Protein AF-A0A7S1IKB1-F1 (afdb_monomer_lite)

pLDDT: mean 80.04, std 14.37, range [36.41, 96.0]

Sequence (114 aa):
SIRGRDLEREDACLSSRMVEPGNVWRSVWDGAQAVAAADQPKVFDAIREANLVLHHLEQLKTGEVLQFMTDHLVVMAFTILAETVAAQHVPYVQSQVQILGKFMNKALLATEEP

Organism: NCBI:txid73025

Secondary structure (DSSP, 8-state):
---------------TTTTSTT-HHHHHHHH-----TTTSPPSS-HHHHHHHHHHHHHH--HHHHHHHHHHHHHHHHHHHHHHHHHHHHHHHHHHHHHHHHHHHHHHHHHTS--

Radius of gyration: 33.59 Å; chains: 1; bounding box: 69×42×85 Å

InterPro domains:
  IPR026147 Rab3GAP catalytic subunit, conserved domain [PF13890] (8-58)
  IPR045700 Rab3GAP catalytic subunit [PTHR21422] (9-88)

Foldseek 3Di:
DDDDDPPPDPPDDDDPVCPDPPRPSVVCVVPDDPDDPVPDDPPDDPVVVVVVVVVVVVPDDPVRVCVVCVVVVVVVVVVVVVVVVVVVPPPVVVVVVVVVVVVVVVVVVVVPDD

Structure (mmCIF, N/CA/C/O backbone):
data_AF-A0A7S1IKB1-F1
#
_entry.id   AF-A0A7S1IKB1-F1
#
loop_
_atom_site.group_PDB
_atom_site.id
_atom_site.type_symbol
_atom_site.label_atom_id
_atom_site.label_alt_id
_atom_site.label_comp_id
_atom_site.label_asym_id
_atom_site.label_entity_id
_atom_site.label_seq_id
_atom_site.pdbx_PDB_ins_code
_atom_site.Cartn_x
_atom_site.Cartn_y
_atom_site.Cartn_z
_atom_site.occupancy
_atom_site.B_iso_or_equiv
_atom_site.auth_seq_id
_atom_site.auth_comp_id
_atom_site.auth_asym_id
_atom_site.auth_atom_id
_atom_site.pdbx_PDB_model_num
ATOM 1 N N . SER A 1 1 ? -28.618 24.837 -5.464 1.00 49.62 1 SER A N 1
ATOM 2 C CA . SER A 1 1 ? -29.358 24.448 -4.248 1.00 49.62 1 SER A CA 1
ATOM 3 C C . SER A 1 1 ? -30.230 23.257 -4.604 1.00 49.62 1 SER A C 1
ATOM 5 O O . SER A 1 1 ? -31.354 23.432 -5.061 1.00 49.62 1 SER A O 1
ATOM 7 N N . ILE A 1 2 ? -29.643 22.059 -4.561 1.00 36.41 2 ILE A N 1
ATOM 8 C CA . ILE A 1 2 ? -30.305 20.809 -4.951 1.00 36.41 2 ILE A CA 1
ATOM 9 C C . ILE A 1 2 ? -30.877 20.223 -3.665 1.00 36.41 2 ILE A C 1
ATOM 11 O O . ILE A 1 2 ? -30.143 19.858 -2.751 1.00 36.41 2 ILE A O 1
ATOM 15 N N . ARG A 1 3 ? -32.205 20.296 -3.567 1.00 39.22 3 ARG A N 1
ATOM 16 C CA . ARG A 1 3 ? -33.003 19.809 -2.446 1.00 39.22 3 ARG A CA 1
ATOM 17 C C . ARG A 1 3 ? -33.020 18.290 -2.455 1.00 39.22 3 ARG A C 1
ATOM 19 O O . ARG A 1 3 ? -33.181 17.691 -3.511 1.00 39.22 3 ARG A O 1
ATOM 26 N N . GLY A 1 4 ? -32.952 17.727 -1.253 1.00 46.34 4 GLY A N 1
ATOM 27 C CA . GLY A 1 4 ? -33.234 16.329 -0.991 1.00 46.34 4 GLY A CA 1
ATOM 28 C C . GLY A 1 4 ? -34.614 15.904 -1.492 1.00 46.34 4 GLY A C 1
ATOM 29 O O . GLY A 1 4 ? -35.625 16.576 -1.269 1.00 46.34 4 GLY A O 1
ATOM 30 N N . ARG A 1 5 ? -34.590 14.793 -2.207 1.00 43.25 5 ARG A N 1
ATOM 31 C CA . ARG A 1 5 ? -35.596 13.762 -2.473 1.00 43.25 5 ARG A CA 1
ATOM 32 C C . ARG A 1 5 ? -34.857 12.791 -3.409 1.00 43.25 5 ARG A C 1
ATOM 34 O O . ARG A 1 5 ? -33.959 13.242 -4.106 1.00 43.25 5 ARG A O 1
ATOM 41 N N . ASP A 1 6 ? -35.160 11.499 -3.353 1.00 39.22 6 ASP A N 1
ATOM 42 C CA . ASP A 1 6 ? -34.578 10.439 -4.208 1.00 39.22 6 ASP A CA 1
ATOM 43 C C . ASP A 1 6 ? -33.446 9.592 -3.582 1.00 39.22 6 ASP A C 1
ATOM 45 O O . ASP A 1 6 ? -32.572 9.089 -4.279 1.00 39.22 6 ASP A O 1
ATOM 49 N N . LEU A 1 7 ? -33.495 9.345 -2.269 1.00 50.84 7 LEU A N 1
ATOM 50 C CA . LEU A 1 7 ? -33.048 8.047 -1.744 1.00 50.84 7 LEU A CA 1
ATOM 51 C C . LEU A 1 7 ? -34.300 7.296 -1.301 1.00 50.84 7 LEU A C 1
ATOM 53 O O . LEU A 1 7 ? -34.704 7.349 -0.138 1.00 50.84 7 LEU A O 1
ATOM 57 N N . GLU A 1 8 ? -34.970 6.672 -2.269 1.00 45.50 8 GLU A N 1
ATOM 58 C CA . GLU A 1 8 ? -35.869 5.572 -1.949 1.00 45.50 8 GLU A CA 1
ATOM 59 C C . GLU A 1 8 ? -35.065 4.538 -1.160 1.00 45.50 8 GLU A C 1
ATOM 61 O O . GLU A 1 8 ? -33.905 4.254 -1.456 1.00 45.50 8 GLU A O 1
ATOM 66 N N . ARG A 1 9 ? -35.662 4.097 -0.061 1.00 47.84 9 ARG A N 1
ATOM 67 C CA . ARG A 1 9 ? -35.051 3.321 1.008 1.00 47.84 9 ARG A CA 1
ATOM 68 C C . ARG A 1 9 ? -34.613 1.958 0.455 1.00 47.84 9 ARG A C 1
ATOM 70 O O . ARG A 1 9 ? -35.381 1.007 0.497 1.00 47.84 9 ARG A O 1
ATOM 77 N N . GLU A 1 10 ? -33.395 1.853 -0.069 1.00 54.41 10 GLU A N 1
ATOM 78 C CA . GLU A 1 10 ? -32.702 0.568 -0.045 1.00 54.41 10 GLU A CA 1
ATOM 79 C C . GLU A 1 10 ? -32.559 0.222 1.435 1.00 54.41 10 GLU A C 1
ATOM 81 O O . GLU A 1 10 ? -31.887 0.930 2.192 1.00 54.41 10 GLU A O 1
ATOM 86 N N . ASP A 1 11 ? -33.303 -0.790 1.879 1.00 60.66 11 ASP A N 1
ATOM 87 C CA . ASP A 1 11 ? -33.202 -1.287 3.241 1.00 60.66 11 ASP A CA 1
ATOM 88 C C . ASP A 1 11 ? -31.735 -1.628 3.488 1.00 60.66 11 ASP A C 1
ATOM 90 O O . ASP A 1 11 ? -31.173 -2.513 2.843 1.00 60.66 11 ASP A O 1
ATOM 94 N N . ALA A 1 12 ? -31.091 -0.876 4.380 1.00 66.75 12 ALA A N 1
ATOM 95 C CA . ALA A 1 12 ? -29.699 -1.105 4.708 1.00 66.75 12 ALA A CA 1
ATOM 96 C C . ALA A 1 12 ? -29.570 -2.558 5.192 1.00 66.75 12 ALA A C 1
ATOM 98 O O . ALA A 1 12 ? -30.167 -2.945 6.196 1.00 66.75 12 ALA A O 1
ATOM 99 N N . CYS A 1 13 ? -28.863 -3.389 4.431 1.00 76.00 13 CYS A N 1
ATOM 100 C CA . CYS A 1 13 ? -28.757 -4.816 4.690 1.00 76.00 13 CYS A CA 1
ATOM 101 C C . CYS A 1 13 ? -27.296 -5.213 4.884 1.00 76.00 13 CYS A C 1
ATOM 103 O O . CYS A 1 13 ? -26.399 -4.756 4.173 1.00 76.00 13 CYS A O 1
ATOM 105 N N . LEU A 1 14 ? -27.056 -6.097 5.852 1.00 82.56 14 LEU A N 1
ATOM 106 C CA . LEU A 1 14 ? -25.748 -6.708 6.049 1.00 82.56 14 LEU A CA 1
ATOM 107 C C . LEU A 1 14 ? -25.328 -7.505 4.809 1.00 82.56 14 LEU A C 1
ATOM 109 O O . LEU A 1 14 ? -26.144 -8.178 4.180 1.00 82.56 14 LEU A O 1
ATOM 113 N N . SER A 1 15 ? -24.030 -7.485 4.500 1.00 87.44 15 SER A N 1
ATOM 114 C CA . SER A 1 15 ? -23.473 -8.351 3.455 1.00 87.44 15 SER A CA 1
ATOM 115 C C . SER A 1 15 ? -23.655 -9.836 3.801 1.00 87.44 15 SER A C 1
ATOM 117 O O . SER A 1 15 ? -23.731 -10.204 4.975 1.00 87.44 15 SER A O 1
ATOM 119 N N . SER A 1 16 ? -23.640 -10.719 2.798 1.00 85.62 16 SER A N 1
ATOM 120 C CA . SER A 1 16 ? -23.828 -12.166 2.996 1.00 85.62 16 SER A CA 1
ATOM 121 C C . SER A 1 16 ? -22.875 -12.766 4.036 1.00 85.62 16 SER A C 1
ATOM 123 O O . SER A 1 16 ? -23.294 -13.577 4.855 1.00 85.62 16 SER A O 1
ATOM 125 N N . ARG A 1 17 ? -21.614 -12.309 4.065 1.00 89.06 17 ARG A N 1
ATOM 126 C CA . ARG A 1 17 ? -20.615 -12.743 5.055 1.00 89.06 17 ARG A CA 1
ATOM 127 C C . ARG A 1 17 ? -20.944 -12.256 6.467 1.00 89.06 17 ARG A C 1
ATOM 129 O O . ARG A 1 17 ? -20.713 -12.965 7.439 1.00 89.06 17 ARG A O 1
ATOM 136 N N . MET A 1 18 ? -21.488 -11.048 6.597 1.00 87.62 18 MET A N 1
ATOM 137 C CA . MET A 1 18 ? -21.886 -10.457 7.883 1.00 87.62 18 MET A CA 1
ATOM 138 C C . MET A 1 18 ? -23.128 -11.123 8.493 1.00 87.62 18 MET A C 1
ATOM 140 O O . MET A 1 18 ? -23.369 -10.988 9.689 1.00 87.62 18 MET A O 1
ATOM 144 N N . VAL A 1 19 ? -23.895 -11.852 7.680 1.00 88.31 19 VAL A N 1
ATOM 145 C CA . VAL A 1 19 ? -25.094 -12.604 8.077 1.00 88.31 19 VAL A CA 1
ATOM 146 C C . VAL A 1 19 ? -24.773 -14.036 8.533 1.00 88.31 19 VAL A C 1
ATOM 148 O O . VAL A 1 19 ? -25.649 -14.705 9.081 1.00 88.31 19 VAL A O 1
ATOM 151 N N . GLU A 1 20 ? -23.540 -14.514 8.342 1.00 90.62 20 GLU A N 1
ATOM 152 C CA . GLU A 1 20 ? -23.153 -15.882 8.701 1.00 90.62 20 GLU A CA 1
ATOM 153 C C . GLU A 1 20 ? -23.453 -16.217 10.180 1.00 90.62 20 GLU A C 1
ATOM 155 O O . GLU A 1 20 ? -23.293 -15.363 11.061 1.00 90.62 20 GLU A O 1
ATOM 160 N N . PRO A 1 21 ? -23.879 -17.458 10.489 1.00 87.88 21 PRO A N 1
ATOM 161 C CA . PRO A 1 21 ? -24.142 -17.876 11.863 1.00 87.88 21 PRO A CA 1
ATOM 162 C C . PRO A 1 21 ? -22.919 -17.673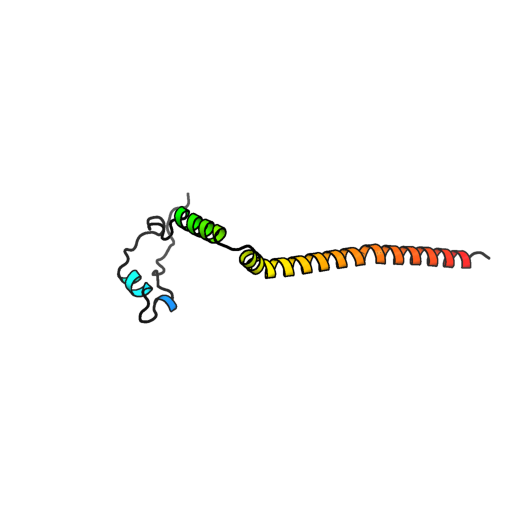 12.765 1.00 87.88 21 PRO A C 1
ATOM 164 O O . PRO A 1 21 ? -21.816 -18.103 12.437 1.00 87.88 21 PRO A O 1
ATOM 167 N N . GLY A 1 22 ? -23.116 -17.027 13.916 1.00 85.88 22 GLY A N 1
ATOM 168 C CA . GLY A 1 22 ? -22.034 -16.704 14.854 1.00 85.88 22 GLY A CA 1
ATOM 169 C C . GLY A 1 22 ? -21.253 -15.429 14.517 1.00 85.88 22 GLY A C 1
ATOM 170 O O . GLY A 1 22 ? -20.334 -15.075 15.254 1.00 85.88 22 GLY A O 1
ATOM 171 N N . ASN A 1 23 ? -21.615 -14.712 13.448 1.00 89.81 23 ASN A N 1
ATOM 172 C CA . ASN A 1 23 ? -20.980 -13.449 13.110 1.00 89.81 23 ASN A CA 1
ATOM 173 C C . ASN A 1 23 ? -21.450 -12.310 14.035 1.00 89.81 23 ASN A C 1
ATOM 175 O O . ASN A 1 23 ? -22.642 -12.017 14.145 1.00 89.81 23 ASN A O 1
ATOM 179 N N . VAL A 1 24 ? -20.487 -11.630 14.661 1.00 90.62 24 VAL A N 1
ATOM 180 C CA . VAL A 1 24 ? -20.702 -10.484 15.561 1.00 90.62 24 VAL A CA 1
ATOM 181 C C . VAL A 1 24 ? -21.384 -9.313 14.846 1.00 90.62 24 VAL A C 1
ATOM 183 O O . VAL A 1 24 ? -22.111 -8.543 15.464 1.00 90.62 24 VAL A O 1
ATOM 186 N N . TRP A 1 25 ? -21.214 -9.192 13.529 1.00 86.81 25 TRP A N 1
ATOM 187 C CA . TRP A 1 25 ? -21.868 -8.140 12.754 1.00 86.81 25 TRP A CA 1
ATOM 188 C C . TRP A 1 25 ? -23.393 -8.230 12.806 1.00 86.81 25 TRP A C 1
ATOM 190 O O . TRP A 1 25 ? -24.046 -7.190 12.833 1.00 86.81 25 TRP A O 1
ATOM 200 N N . ARG A 1 26 ? -23.964 -9.438 12.893 1.00 87.06 26 ARG A N 1
ATOM 201 C CA . ARG A 1 26 ? -25.415 -9.615 13.003 1.00 87.06 26 ARG A CA 1
ATOM 202 C C . ARG A 1 26 ? -25.959 -9.127 14.342 1.00 87.06 26 ARG A C 1
ATOM 204 O O . ARG A 1 26 ? -26.912 -8.359 14.359 1.00 87.06 26 ARG A O 1
ATOM 211 N N . SER A 1 27 ? -25.318 -9.501 15.448 1.00 87.31 27 SER A N 1
ATOM 212 C CA . SER A 1 27 ? -25.743 -9.048 16.777 1.00 87.31 27 SER A CA 1
ATOM 213 C C . SER A 1 27 ? -25.563 -7.541 16.969 1.00 87.31 27 SER A C 1
ATOM 215 O O . SER A 1 27 ? -26.402 -6.901 17.598 1.00 87.31 27 SER A O 1
ATOM 217 N N . VAL A 1 28 ? -24.501 -6.962 16.400 1.00 87.19 28 VAL A N 1
ATOM 218 C CA . VAL A 1 28 ? -24.278 -5.510 16.409 1.00 87.19 28 VAL A CA 1
ATOM 219 C C . VAL A 1 28 ? -25.338 -4.790 15.582 1.00 87.19 28 VAL A C 1
ATOM 221 O O . VAL A 1 28 ? -25.865 -3.781 16.036 1.00 87.19 28 VAL A O 1
ATOM 224 N N . TRP A 1 29 ? -25.675 -5.309 14.401 1.00 85.00 29 TRP A N 1
ATOM 225 C CA . TRP A 1 29 ? -26.688 -4.724 13.524 1.00 85.00 29 TRP A CA 1
ATOM 226 C C . TRP A 1 29 ? -28.079 -4.719 14.154 1.00 85.00 29 TRP A C 1
ATOM 228 O O . TRP A 1 29 ? -28.736 -3.682 14.172 1.00 85.00 29 TRP A O 1
ATOM 238 N N . ASP A 1 30 ? -28.500 -5.851 14.723 1.00 85.19 30 ASP A N 1
ATOM 239 C CA . ASP A 1 30 ? -29.823 -6.001 15.336 1.00 85.19 30 ASP A CA 1
ATOM 240 C C . ASP A 1 30 ? -30.008 -5.075 16.559 1.00 85.19 30 ASP A C 1
ATOM 242 O O . ASP A 1 30 ? -31.129 -4.680 16.879 1.00 85.19 30 ASP A O 1
ATOM 246 N N . GLY A 1 31 ? -28.914 -4.707 17.238 1.00 84.81 31 GLY A N 1
ATOM 247 C CA . GLY A 1 31 ? -28.913 -3.785 18.380 1.00 84.81 31 GLY A CA 1
ATOM 248 C C . GLY A 1 31 ? -28.571 -2.328 18.047 1.00 84.81 31 GLY A C 1
ATOM 249 O O . GLY A 1 31 ? -28.609 -1.480 18.942 1.00 84.81 31 GLY A O 1
ATOM 250 N N . ALA A 1 32 ? -28.206 -2.016 16.801 1.00 82.06 32 ALA A N 1
ATOM 251 C CA . ALA A 1 32 ? -27.739 -0.687 16.423 1.00 82.06 32 ALA A CA 1
ATOM 252 C C . ALA A 1 32 ? -28.901 0.294 16.229 1.00 82.06 32 ALA A C 1
ATOM 254 O O . ALA A 1 32 ? -29.924 -0.013 15.617 1.00 82.06 32 ALA A O 1
ATOM 255 N N . GLN A 1 33 ? -28.719 1.529 16.700 1.00 80.75 33 GLN A N 1
ATOM 256 C CA . GLN A 1 33 ? -29.631 2.613 16.355 1.00 80.75 33 GLN A CA 1
ATOM 257 C C . GLN A 1 33 ? -29.357 3.098 14.930 1.00 80.75 33 GLN A C 1
ATOM 259 O O . GLN A 1 33 ? -28.207 3.311 14.543 1.00 80.75 33 GLN A O 1
ATOM 264 N N . ALA A 1 34 ? -30.426 3.319 14.164 1.00 78.69 34 ALA A N 1
ATOM 265 C CA . ALA A 1 34 ? -30.340 3.902 12.833 1.00 78.69 34 ALA A CA 1
ATOM 266 C C . ALA A 1 34 ? -29.975 5.393 12.936 1.00 78.69 34 ALA A C 1
ATOM 268 O O . ALA A 1 34 ? -30.840 6.260 13.049 1.00 78.69 34 ALA A O 1
ATOM 269 N N . VAL A 1 35 ? -28.675 5.674 12.921 1.00 82.19 35 VAL A N 1
ATOM 270 C CA . VAL A 1 35 ? -28.100 7.023 12.923 1.00 82.19 35 VAL A CA 1
ATOM 271 C C . VAL A 1 35 ? -27.531 7.308 11.536 1.00 82.19 35 VAL A C 1
ATOM 273 O O . VAL A 1 35 ? -26.913 6.429 10.930 1.00 82.19 35 VAL A O 1
ATOM 276 N N . ALA A 1 36 ? -27.737 8.522 11.018 1.00 80.00 36 ALA A N 1
ATOM 277 C CA . ALA A 1 36 ? -27.161 8.929 9.741 1.00 80.00 36 ALA A CA 1
ATOM 278 C C . ALA A 1 36 ? -25.630 8.833 9.796 1.00 80.00 36 ALA A C 1
ATOM 280 O O . ALA A 1 36 ? -25.025 9.162 10.811 1.00 80.00 36 ALA A O 1
ATOM 281 N N . ALA A 1 37 ? -24.989 8.422 8.700 1.00 78.19 37 ALA A N 1
ATOM 282 C CA . ALA A 1 37 ? -23.540 8.192 8.673 1.00 78.19 37 ALA A CA 1
ATOM 283 C C . ALA A 1 37 ? -22.707 9.406 9.139 1.00 78.19 37 ALA A C 1
ATOM 285 O O . ALA A 1 37 ? -21.637 9.231 9.710 1.00 78.19 37 ALA A O 1
ATOM 286 N N . ALA A 1 38 ? -23.207 10.630 8.928 1.00 80.00 38 ALA A N 1
ATOM 287 C CA . ALA A 1 38 ? -22.549 11.861 9.367 1.00 80.00 38 ALA A CA 1
ATOM 288 C C . ALA A 1 38 ? -22.559 12.061 10.895 1.00 80.00 38 ALA A C 1
ATOM 290 O O . ALA A 1 38 ? -21.657 12.705 11.426 1.00 80.00 38 ALA A O 1
ATOM 291 N N . ASP A 1 39 ? -23.555 11.498 11.580 1.00 82.38 39 ASP A N 1
ATOM 292 C CA . ASP A 1 39 ? -23.759 11.623 13.027 1.00 82.38 39 ASP A CA 1
ATOM 293 C C . ASP A 1 39 ? -23.213 10.408 13.795 1.00 82.38 39 ASP A C 1
ATOM 295 O O . ASP A 1 39 ? -23.185 10.396 15.027 1.00 82.38 39 ASP A O 1
ATOM 299 N N . GLN A 1 40 ? -22.773 9.367 13.080 1.00 85.56 40 GLN A N 1
ATOM 300 C CA . GLN A 1 40 ? -22.134 8.212 13.692 1.00 85.56 40 GLN A CA 1
ATOM 301 C C . GLN A 1 40 ? -20.751 8.607 14.232 1.00 85.56 40 GLN A C 1
ATOM 303 O O . GLN A 1 40 ? -19.970 9.261 13.532 1.00 85.56 40 GLN A O 1
ATOM 308 N N . PRO A 1 41 ? -20.400 8.199 15.466 1.00 82.19 41 PRO A N 1
ATOM 309 C CA . PRO A 1 41 ? -19.055 8.403 15.974 1.00 82.19 41 PRO A CA 1
ATOM 310 C C . PRO A 1 41 ? -18.056 7.695 15.057 1.00 82.19 41 PRO A C 1
ATOM 312 O O . PRO A 1 41 ? -18.287 6.570 14.608 1.00 82.19 41 PRO A O 1
ATOM 315 N N . LYS A 1 42 ? -16.932 8.362 14.775 1.00 84.12 42 LYS A N 1
ATOM 316 C CA . LYS A 1 42 ? -15.872 7.778 13.950 1.00 84.12 42 LYS A CA 1
ATOM 317 C C . LYS A 1 42 ? -15.421 6.462 14.580 1.00 84.12 42 LYS A C 1
ATOM 319 O O . LYS A 1 42 ? -14.998 6.443 15.731 1.00 84.12 42 LYS A O 1
ATOM 324 N N . VAL A 1 43 ? -15.493 5.385 13.799 1.00 83.50 43 VAL A N 1
ATOM 325 C CA . VAL A 1 43 ? -15.088 4.038 14.234 1.00 83.50 43 VAL A CA 1
ATOM 326 C C . VAL A 1 43 ? -13.594 3.993 14.567 1.00 83.50 43 VAL A C 1
ATOM 328 O O . VAL A 1 43 ? -13.188 3.298 15.493 1.00 83.50 43 VAL A O 1
ATOM 331 N N . PHE A 1 44 ? -12.791 4.780 13.845 1.00 87.69 44 PHE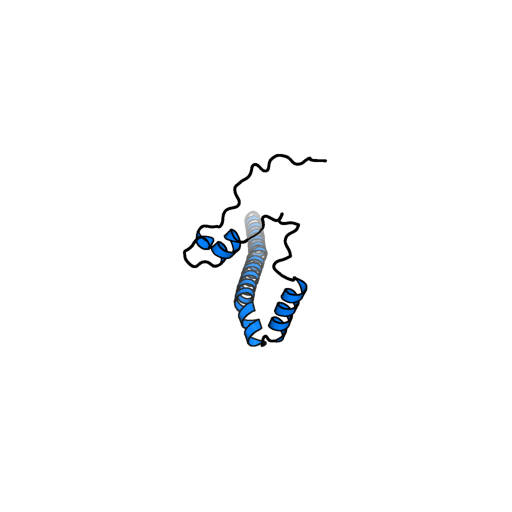 A N 1
ATOM 332 C CA . PHE A 1 44 ? -11.353 4.899 14.049 1.00 87.69 44 PHE A CA 1
ATOM 333 C C . PHE A 1 44 ? -10.975 6.333 14.412 1.00 87.69 44 PHE A C 1
ATOM 335 O O . PHE A 1 44 ? -11.384 7.293 13.749 1.00 87.69 44 PHE A O 1
ATOM 342 N N . ASP A 1 45 ? -10.148 6.472 15.443 1.00 91.69 45 ASP A N 1
ATOM 343 C CA . ASP A 1 45 ? -9.476 7.728 15.744 1.00 91.69 45 ASP A CA 1
ATOM 344 C C . ASP A 1 45 ? -8.227 7.834 14.864 1.00 91.69 45 ASP A C 1
ATOM 346 O O . ASP A 1 45 ? -7.221 7.170 15.105 1.00 91.69 45 ASP A O 1
ATOM 350 N N . ALA A 1 46 ? -8.294 8.686 13.841 1.00 91.56 46 ALA A N 1
ATOM 351 C CA . ALA A 1 46 ? -7.214 8.860 12.875 1.00 91.56 46 ALA A CA 1
ATOM 352 C C . ALA A 1 46 ? -5.871 9.242 13.523 1.00 91.56 46 ALA A C 1
ATOM 354 O O . ALA A 1 46 ? -4.826 8.846 13.014 1.00 91.56 46 ALA A O 1
ATOM 355 N N . ILE A 1 47 ? -5.880 9.981 14.640 1.00 94.19 47 ILE A N 1
ATOM 356 C CA . ILE A 1 47 ? -4.650 10.370 15.344 1.00 94.19 47 ILE A CA 1
ATOM 357 C C . ILE A 1 47 ? -4.053 9.150 16.037 1.00 94.19 47 ILE A C 1
ATOM 359 O O . ILE A 1 47 ? -2.852 8.895 15.939 1.00 94.19 47 ILE A O 1
ATOM 363 N N . ARG A 1 48 ? -4.894 8.374 16.724 1.00 94.44 48 ARG A N 1
ATOM 364 C CA . ARG A 1 48 ? -4.463 7.143 17.388 1.00 94.44 48 ARG A CA 1
ATOM 365 C C . ARG A 1 48 ? -3.923 6.129 16.384 1.00 94.44 48 ARG A C 1
ATOM 367 O O . ARG A 1 48 ? -2.842 5.596 16.611 1.00 94.44 48 ARG A O 1
ATOM 374 N N . GLU A 1 49 ? -4.640 5.886 15.292 1.00 94.44 49 GLU A N 1
ATOM 375 C CA . GLU A 1 49 ? -4.209 4.940 14.256 1.00 94.44 49 GLU A CA 1
ATOM 376 C C . GLU A 1 49 ? -2.907 5.396 13.586 1.00 94.44 49 GLU A C 1
ATOM 378 O O . GLU A 1 49 ? -1.993 4.593 13.409 1.00 94.44 49 GLU A O 1
ATOM 383 N N . ALA A 1 50 ? -2.757 6.695 13.296 1.00 94.62 50 ALA A N 1
ATOM 384 C CA . ALA A 1 50 ? -1.505 7.233 12.764 1.00 94.62 50 ALA A CA 1
ATOM 385 C C . ALA A 1 50 ? -0.330 7.017 13.729 1.00 94.62 50 ALA A C 1
ATOM 387 O O . ALA A 1 50 ? 0.741 6.587 13.305 1.00 94.62 50 ALA A O 1
ATOM 388 N N . ASN A 1 51 ? -0.532 7.251 15.028 1.00 96.00 51 ASN A N 1
ATOM 389 C CA . ASN A 1 51 ? 0.494 6.994 16.039 1.00 96.00 51 ASN A CA 1
ATOM 390 C C . ASN A 1 51 ? 0.853 5.509 16.142 1.00 96.00 51 ASN A C 1
ATOM 392 O O . ASN A 1 51 ? 2.026 5.183 16.297 1.00 96.00 51 ASN A O 1
ATOM 396 N N . LEU A 1 52 ? -0.123 4.604 16.030 1.00 95.25 52 LEU A N 1
ATOM 397 C CA . LEU A 1 52 ? 0.138 3.163 16.019 1.00 95.25 52 LEU A CA 1
ATOM 398 C C . LEU A 1 52 ? 0.991 2.757 14.815 1.00 95.25 52 LEU A C 1
ATOM 400 O O . LEU A 1 52 ? 1.941 1.994 14.974 1.00 95.25 52 LEU A O 1
ATOM 404 N N . VAL A 1 53 ? 0.693 3.299 13.633 1.00 93.19 53 VAL A N 1
ATOM 405 C CA . VAL A 1 53 ? 1.493 3.060 12.425 1.00 93.19 53 VAL A CA 1
ATOM 406 C C . VAL A 1 53 ? 2.911 3.598 12.596 1.00 93.19 53 VAL A C 1
ATOM 408 O O . VAL A 1 53 ? 3.863 2.873 12.330 1.00 93.19 53 VAL A O 1
ATOM 411 N N . LEU A 1 54 ? 3.074 4.835 13.072 1.00 92.94 54 LEU A N 1
ATOM 412 C CA . LEU A 1 54 ? 4.399 5.425 13.297 1.00 92.94 54 LEU A CA 1
ATOM 413 C C . LEU A 1 54 ? 5.212 4.611 14.301 1.00 92.94 54 LEU A C 1
ATOM 415 O O . LEU A 1 54 ? 6.360 4.276 14.028 1.00 92.94 54 LEU A O 1
ATOM 419 N N . HIS A 1 55 ? 4.598 4.223 15.415 1.00 94.94 55 HIS A N 1
ATOM 420 C CA . HIS A 1 55 ? 5.258 3.402 16.417 1.00 94.94 55 HIS A CA 1
ATOM 421 C C . HIS A 1 55 ? 5.659 2.031 15.868 1.00 94.94 55 HIS A C 1
ATOM 423 O O . HIS A 1 55 ? 6.745 1.536 16.153 1.00 94.94 55 HIS A O 1
ATOM 429 N N . HIS A 1 56 ? 4.805 1.419 15.047 1.00 92.00 56 HIS A N 1
ATOM 430 C CA . HIS A 1 56 ? 5.146 0.180 14.365 1.00 92.00 56 HIS A CA 1
ATOM 431 C C . HIS A 1 56 ? 6.364 0.365 13.451 1.00 92.00 56 HIS A C 1
ATOM 433 O O . HIS A 1 56 ? 7.294 -0.432 13.519 1.00 92.00 56 HIS A O 1
ATOM 439 N N . LEU A 1 57 ? 6.398 1.438 12.656 1.00 88.88 57 LEU A N 1
ATOM 440 C CA . LEU A 1 57 ? 7.528 1.752 11.777 1.00 88.88 57 LEU A CA 1
ATOM 441 C C . LEU A 1 57 ? 8.826 2.016 12.555 1.00 88.88 57 LEU A C 1
ATOM 443 O O . LEU A 1 57 ? 9.886 1.585 12.112 1.00 88.88 57 LEU A O 1
ATOM 447 N N . GLU A 1 58 ? 8.758 2.670 13.717 1.00 91.62 58 GLU A N 1
ATOM 448 C CA . GLU A 1 58 ? 9.911 2.885 14.609 1.00 91.62 58 GLU A CA 1
ATOM 449 C C . GLU A 1 58 ? 10.492 1.578 15.161 1.00 91.62 58 GLU A C 1
ATOM 451 O O . GLU A 1 58 ? 11.688 1.496 15.441 1.00 91.62 58 GLU A O 1
ATOM 456 N N . GLN A 1 59 ? 9.655 0.554 15.334 1.00 94.12 59 GLN A N 1
ATOM 457 C CA . GLN A 1 59 ? 10.069 -0.749 15.852 1.00 94.12 59 GLN A CA 1
ATOM 458 C C . GLN A 1 59 ? 10.668 -1.669 14.781 1.00 94.12 59 GLN A C 1
ATOM 460 O O . GLN A 1 59 ? 11.294 -2.672 15.136 1.00 94.12 59 GLN A O 1
ATOM 465 N N . LEU A 1 60 ? 10.489 -1.355 13.494 1.00 92.31 60 LEU A N 1
ATOM 466 C CA . LEU A 1 60 ? 10.998 -2.185 12.406 1.00 92.31 60 LEU A CA 1
ATOM 467 C C . LEU A 1 60 ? 12.526 -2.155 12.354 1.00 92.31 60 LEU A C 1
ATOM 469 O O . LEU A 1 60 ? 13.171 -1.105 12.352 1.00 92.31 60 LEU A O 1
ATOM 473 N N . LYS A 1 61 ? 13.126 -3.336 12.227 1.00 92.19 61 LYS A N 1
ATOM 474 C CA . LYS A 1 61 ? 14.562 -3.478 11.975 1.00 92.19 61 LYS A CA 1
ATOM 475 C C . LYS A 1 61 ? 14.861 -3.201 10.507 1.00 92.19 61 LYS A C 1
ATOM 477 O O . LYS A 1 61 ? 14.056 -3.492 9.627 1.00 92.19 61 LYS A O 1
ATOM 482 N N . THR A 1 62 ? 16.085 -2.758 10.214 1.00 83.69 62 THR A N 1
ATOM 483 C CA . THR A 1 62 ? 16.550 -2.498 8.838 1.00 83.69 62 THR A CA 1
ATOM 484 C C . THR A 1 62 ? 16.286 -3.671 7.886 1.00 83.69 62 THR A C 1
ATOM 486 O O . THR A 1 62 ? 15.888 -3.457 6.747 1.00 83.69 62 THR A O 1
ATOM 489 N N . GLY A 1 63 ? 16.464 -4.913 8.352 1.00 85.94 63 GLY A N 1
ATOM 490 C CA . GLY A 1 63 ? 16.192 -6.109 7.548 1.00 85.94 63 GLY A CA 1
ATOM 491 C C . GLY A 1 63 ? 14.713 -6.291 7.187 1.00 85.94 63 GLY A C 1
ATOM 492 O O . GLY A 1 63 ? 14.411 -6.700 6.072 1.00 85.94 63 GLY A O 1
ATOM 493 N N . GLU A 1 64 ? 13.798 -5.935 8.088 1.00 88.94 64 GLU A N 1
ATOM 494 C CA . GLU A 1 64 ? 12.349 -6.034 7.862 1.00 88.94 64 GLU A CA 1
ATOM 495 C C . GLU A 1 64 ? 11.886 -4.963 6.872 1.00 88.94 64 GLU A C 1
ATOM 497 O O . GLU A 1 64 ? 11.138 -5.259 5.942 1.00 88.94 64 GLU A O 1
ATOM 502 N N . VAL A 1 65 ? 12.409 -3.738 6.996 1.00 86.56 65 VAL A N 1
ATOM 503 C CA . VAL A 1 65 ? 12.157 -2.661 6.024 1.00 86.56 65 VAL A CA 1
ATOM 504 C C . VAL A 1 65 ? 12.650 -3.059 4.632 1.00 86.56 65 VAL A C 1
ATOM 506 O O . VAL A 1 65 ? 11.922 -2.912 3.653 1.00 86.56 65 VAL A O 1
ATOM 509 N N . LEU A 1 66 ? 13.862 -3.616 4.530 1.00 87.00 66 LEU A N 1
ATOM 510 C CA . LEU A 1 66 ? 14.395 -4.105 3.257 1.00 87.00 66 LEU A CA 1
ATOM 511 C C . LEU A 1 66 ? 13.515 -5.204 2.660 1.00 87.00 66 LEU A C 1
ATOM 513 O O . LEU A 1 66 ? 13.266 -5.180 1.457 1.00 87.00 66 LEU A O 1
ATOM 517 N N . GLN A 1 67 ? 12.998 -6.124 3.475 1.00 90.62 67 GLN A N 1
ATOM 518 C CA . GLN A 1 67 ? 12.096 -7.176 3.011 1.00 90.62 67 GLN A CA 1
ATOM 519 C C . GLN A 1 67 ? 10.787 -6.600 2.454 1.00 90.62 67 GLN A C 1
ATOM 521 O O . GLN A 1 67 ? 10.399 -6.969 1.349 1.00 90.62 67 GLN A O 1
ATOM 526 N N . PHE A 1 68 ? 10.160 -5.644 3.149 1.00 88.00 68 PHE A N 1
ATOM 527 C CA . PHE A 1 68 ? 8.962 -4.955 2.649 1.00 88.00 68 PHE A CA 1
ATOM 528 C C . PHE A 1 68 ? 9.205 -4.223 1.326 1.00 88.00 68 PHE A C 1
ATOM 530 O O . PHE A 1 68 ? 8.314 -4.141 0.483 1.00 88.00 68 PHE A O 1
ATOM 537 N N . MET A 1 69 ? 10.410 -3.689 1.129 1.00 91.94 69 MET A N 1
ATOM 538 C CA . MET A 1 69 ? 10.760 -2.942 -0.079 1.00 91.94 69 MET A CA 1
ATOM 539 C C . MET A 1 69 ? 11.335 -3.815 -1.199 1.00 91.94 69 MET A C 1
ATOM 541 O O . MET A 1 69 ? 11.464 -3.326 -2.318 1.00 91.94 69 MET A O 1
ATOM 545 N N . THR A 1 70 ? 11.679 -5.081 -0.943 1.00 91.00 70 THR A N 1
ATOM 546 C CA . THR A 1 70 ? 12.410 -5.930 -1.902 1.00 91.00 70 THR A CA 1
ATOM 547 C C . THR A 1 70 ? 11.643 -6.097 -3.209 1.00 91.00 70 THR A C 1
ATOM 549 O O . THR A 1 70 ? 12.209 -5.848 -4.272 1.00 91.00 70 THR A O 1
ATOM 552 N N . ASP A 1 71 ? 10.351 -6.419 -3.146 1.00 89.38 71 ASP A N 1
ATOM 553 C CA . ASP A 1 71 ? 9.525 -6.605 -4.345 1.00 89.38 71 ASP A CA 1
ATOM 554 C C . ASP A 1 71 ? 9.468 -5.323 -5.190 1.00 89.38 71 ASP A C 1
ATOM 556 O O . ASP A 1 71 ? 9.626 -5.357 -6.413 1.00 89.38 71 ASP A O 1
ATOM 560 N N . HIS A 1 72 ? 9.342 -4.165 -4.536 1.00 92.44 72 HIS A N 1
ATOM 561 C CA . HIS A 1 72 ? 9.352 -2.867 -5.207 1.00 92.44 72 HIS A CA 1
ATOM 562 C C . HIS A 1 72 ? 10.716 -2.531 -5.815 1.00 92.44 72 HIS A C 1
ATOM 564 O O . HIS A 1 72 ? 10.777 -2.055 -6.948 1.00 92.44 72 HIS A O 1
ATOM 570 N N . LEU A 1 73 ? 11.811 -2.787 -5.095 1.00 93.06 73 LEU A N 1
ATOM 571 C CA . LEU A 1 73 ? 13.173 -2.552 -5.577 1.00 93.06 73 LEU A CA 1
ATOM 572 C C . LEU A 1 73 ?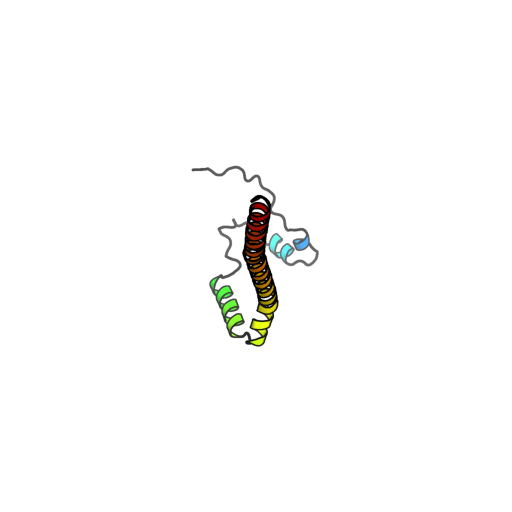 13.488 -3.417 -6.799 1.00 93.06 73 LEU A C 1
ATOM 574 O O . LEU A 1 73 ? 14.085 -2.921 -7.753 1.00 93.06 73 LEU A O 1
ATOM 578 N N . VAL A 1 74 ? 13.0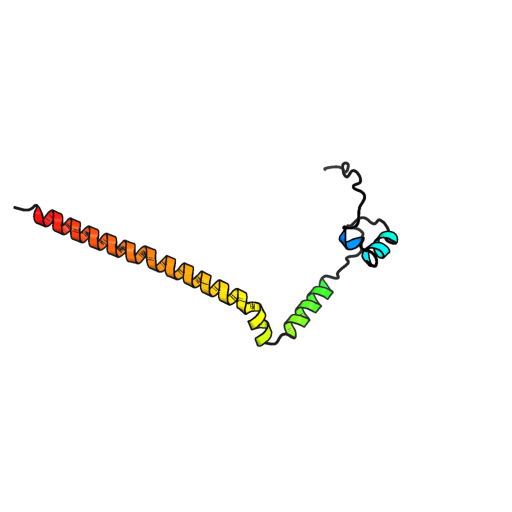48 -4.677 -6.801 1.00 94.06 74 VAL A N 1
ATOM 579 C CA . VAL A 1 74 ? 13.206 -5.593 -7.937 1.00 94.06 74 VAL A CA 1
ATOM 580 C C . VAL A 1 74 ? 12.443 -5.071 -9.150 1.00 94.06 74 VAL A C 1
ATOM 582 O O . VAL A 1 74 ? 13.032 -4.926 -10.220 1.00 94.06 74 VAL A O 1
ATOM 585 N N . VAL A 1 75 ? 11.163 -4.723 -8.990 1.00 94.06 75 VAL A N 1
ATOM 586 C CA . VAL A 1 75 ? 10.356 -4.167 -10.088 1.00 94.06 75 VAL A CA 1
ATOM 587 C C . VAL A 1 75 ? 10.980 -2.883 -10.632 1.00 94.06 75 VAL A C 1
ATOM 589 O O . VAL A 1 75 ? 11.145 -2.757 -11.841 1.00 94.06 75 VAL A O 1
ATOM 592 N N . MET A 1 76 ? 11.395 -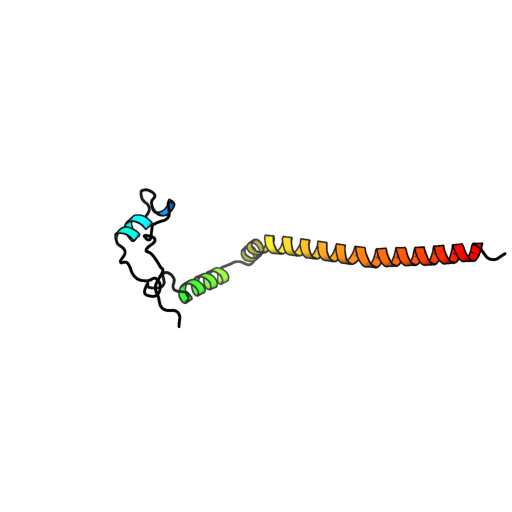1.956 -9.765 1.00 94.12 76 MET A N 1
ATOM 593 C CA . MET A 1 76 ? 12.055 -0.720 -10.196 1.00 94.12 76 MET A CA 1
ATOM 594 C C . MET A 1 76 ? 13.357 -0.992 -10.950 1.00 94.12 76 MET A C 1
ATOM 596 O O . MET A 1 76 ? 13.586 -0.389 -11.995 1.00 94.12 76 MET A O 1
ATOM 600 N N . ALA A 1 77 ? 14.191 -1.915 -10.466 1.00 92.56 77 ALA A N 1
ATOM 601 C CA . ALA A 1 77 ? 15.431 -2.283 -11.141 1.00 92.56 77 ALA A CA 1
ATOM 602 C C . ALA A 1 77 ? 15.168 -2.838 -12.549 1.00 92.56 77 ALA A C 1
ATOM 604 O O . ALA A 1 77 ? 15.845 -2.442 -13.498 1.00 92.56 77 ALA A O 1
ATOM 605 N N . PHE A 1 78 ? 14.159 -3.701 -12.707 1.00 92.06 78 PHE A N 1
ATOM 606 C CA . PHE A 1 78 ? 13.761 -4.221 -14.017 1.00 92.06 78 PHE A CA 1
ATOM 607 C C . PHE A 1 78 ? 13.214 -3.133 -14.941 1.00 92.06 78 PHE A C 1
ATOM 609 O O . PHE A 1 78 ? 13.589 -3.103 -16.111 1.00 92.06 78 PHE A O 1
ATOM 616 N N . THR A 1 79 ? 12.377 -2.226 -14.437 1.00 90.75 79 THR A N 1
ATOM 617 C CA . THR A 1 79 ? 11.841 -1.109 -15.227 1.00 90.75 79 THR A CA 1
ATOM 618 C C . THR A 1 79 ? 12.960 -0.194 -15.717 1.00 90.75 79 THR A C 1
ATOM 620 O O . THR A 1 79 ? 13.045 0.080 -16.910 1.00 90.75 79 THR A O 1
ATOM 623 N N . ILE A 1 80 ? 13.882 0.195 -14.833 1.00 91.38 80 ILE A N 1
ATOM 624 C CA . ILE A 1 80 ? 15.042 1.023 -15.192 1.00 91.38 80 ILE A CA 1
ATOM 625 C C . ILE A 1 80 ? 15.920 0.299 -16.220 1.00 91.38 80 ILE A C 1
ATOM 627 O O . ILE A 1 80 ? 16.385 0.902 -17.189 1.00 91.38 80 ILE A O 1
ATOM 631 N N . LEU A 1 81 ? 16.142 -1.007 -16.055 1.00 86.38 81 LEU A N 1
ATOM 632 C CA . LEU A 1 81 ? 16.915 -1.790 -17.017 1.00 86.38 81 LEU A CA 1
ATOM 633 C C . LEU A 1 81 ? 16.220 -1.853 -18.386 1.00 86.38 81 LEU A C 1
ATOM 635 O O . LEU A 1 81 ? 16.864 -1.658 -19.413 1.00 86.38 81 LEU A O 1
ATOM 639 N N . ALA A 1 82 ? 14.908 -2.077 -18.420 1.00 86.12 82 ALA A N 1
ATOM 640 C CA . ALA A 1 82 ? 14.134 -2.098 -19.657 1.00 86.12 82 ALA A CA 1
ATOM 641 C C . ALA A 1 82 ? 14.168 -0.738 -20.374 1.00 86.12 82 ALA A C 1
ATOM 643 O O . ALA A 1 82 ? 14.405 -0.682 -21.582 1.00 86.12 82 ALA A O 1
ATOM 644 N N . GLU A 1 83 ? 14.003 0.358 -19.634 1.00 84.25 83 GLU A N 1
ATOM 645 C CA . GLU A 1 83 ? 14.073 1.723 -20.164 1.00 84.25 83 GLU A CA 1
ATOM 646 C C . GLU A 1 83 ? 15.467 2.061 -20.699 1.00 84.25 83 GLU A C 1
ATOM 648 O O . GLU A 1 83 ? 15.596 2.609 -21.794 1.00 84.25 83 GLU A O 1
ATOM 653 N N . THR A 1 84 ? 16.527 1.694 -19.977 1.00 79.12 84 THR A N 1
ATOM 654 C CA . THR A 1 84 ? 17.911 1.941 -20.414 1.00 79.12 84 THR A CA 1
ATOM 655 C C . THR A 1 84 ? 18.295 1.112 -21.638 1.00 79.12 84 THR A C 1
ATOM 657 O O . THR A 1 84 ? 18.913 1.644 -22.559 1.00 79.12 84 THR A O 1
ATOM 660 N N . VAL A 1 85 ? 17.891 -0.158 -21.711 1.00 74.38 85 VAL A N 1
ATOM 661 C CA . VAL A 1 85 ? 18.124 -1.014 -22.887 1.00 74.38 85 VAL A CA 1
ATOM 662 C C . VAL A 1 85 ? 17.360 -0.495 -24.106 1.00 74.38 85 VAL A C 1
ATOM 664 O O . VAL A 1 85 ? 17.932 -0.428 -25.199 1.00 74.38 85 VAL A O 1
ATOM 667 N N . ALA A 1 86 ? 16.105 -0.074 -23.929 1.00 69.62 86 ALA A N 1
ATOM 668 C CA . ALA A 1 86 ? 15.311 0.545 -24.988 1.00 69.62 86 ALA A CA 1
ATOM 669 C C . ALA A 1 86 ? 15.936 1.867 -25.465 1.00 69.62 86 ALA A C 1
ATOM 671 O O . ALA A 1 86 ? 16.069 2.092 -26.669 1.00 69.62 86 ALA A O 1
ATOM 672 N N . ALA A 1 87 ? 16.397 2.711 -2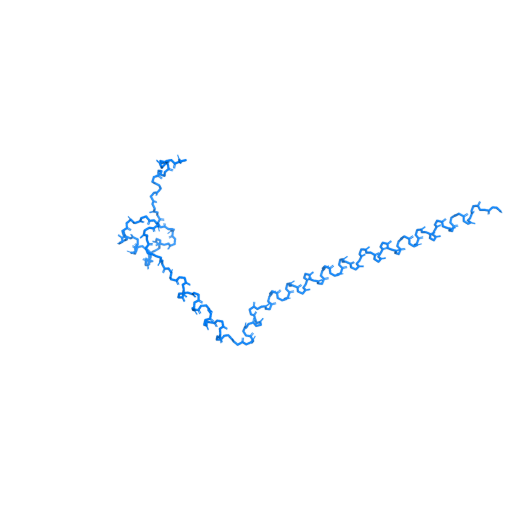4.539 1.00 64.88 87 ALA A N 1
ATOM 673 C CA . ALA A 1 87 ? 17.057 3.975 -24.854 1.00 64.88 87 ALA A CA 1
ATOM 674 C C . ALA A 1 87 ? 18.413 3.790 -25.558 1.00 64.88 87 ALA A C 1
ATOM 676 O O . ALA A 1 87 ? 18.795 4.632 -26.367 1.00 64.88 87 ALA A O 1
ATOM 677 N N . GLN A 1 88 ? 19.140 2.700 -25.296 1.00 63.69 88 GLN A N 1
ATOM 678 C CA . GLN A 1 88 ? 20.420 2.408 -25.953 1.00 63.69 88 GLN A CA 1
ATOM 679 C C . GLN A 1 88 ? 20.255 1.810 -27.360 1.00 63.69 88 GLN A C 1
ATOM 681 O O . GLN A 1 88 ? 21.069 2.092 -28.242 1.00 63.69 88 GLN A O 1
ATOM 686 N N . HIS A 1 89 ? 19.203 1.023 -27.606 1.00 60.66 89 HIS A N 1
ATOM 687 C CA . HIS A 1 89 ? 19.003 0.353 -28.898 1.00 60.66 89 HIS A CA 1
ATOM 688 C C . HIS A 1 89 ? 18.492 1.273 -30.018 1.00 60.66 89 HIS A C 1
ATOM 690 O O . HIS A 1 89 ? 18.737 0.984 -31.187 1.00 60.66 89 HIS A O 1
ATOM 696 N N . VAL A 1 90 ? 17.824 2.389 -29.712 1.00 62.19 90 VAL A N 1
ATOM 697 C CA . VAL A 1 90 ? 17.204 3.244 -30.746 1.00 62.19 90 VAL A CA 1
ATOM 698 C C . VAL A 1 90 ? 18.189 4.225 -31.420 1.00 62.19 90 VAL A C 1
ATOM 700 O O . VAL A 1 90 ? 18.253 4.235 -32.650 1.00 62.19 90 VAL A O 1
ATOM 703 N N . PRO A 1 91 ? 19.016 5.015 -30.704 1.00 67.88 91 PRO A N 1
ATOM 704 C CA . PRO A 1 91 ? 19.836 6.059 -31.332 1.00 67.88 91 PRO A CA 1
ATOM 705 C C . PRO A 1 91 ? 21.116 5.511 -31.977 1.00 67.88 91 PRO A C 1
ATOM 707 O O . PRO A 1 91 ? 21.521 5.966 -33.048 1.00 67.88 91 PRO A O 1
ATOM 710 N N . TYR A 1 92 ? 21.756 4.517 -31.347 1.00 70.81 92 TYR A N 1
ATOM 711 C CA . TYR A 1 92 ? 23.004 3.939 -31.849 1.00 70.81 92 TYR A CA 1
ATOM 712 C C . TYR A 1 92 ? 22.770 3.198 -33.168 1.00 70.81 92 TYR A C 1
ATOM 714 O O . TYR A 1 92 ? 23.447 3.479 -34.157 1.00 70.81 92 TYR A O 1
ATOM 722 N N . VAL A 1 93 ? 21.746 2.343 -33.231 1.00 69.62 93 VAL A N 1
ATOM 723 C CA . VAL A 1 93 ? 21.379 1.614 -34.455 1.00 69.62 93 VAL A CA 1
ATOM 724 C C . VAL A 1 93 ? 20.969 2.580 -35.569 1.00 69.62 93 VAL A C 1
ATOM 726 O O . VAL A 1 93 ? 21.433 2.439 -36.700 1.00 69.62 93 VAL A O 1
ATOM 729 N N . GLN A 1 94 ? 20.188 3.618 -35.258 1.00 71.38 94 GLN A N 1
ATOM 730 C CA . GLN A 1 94 ? 19.800 4.630 -36.244 1.00 71.38 94 GLN A CA 1
ATOM 731 C C . GLN A 1 94 ? 21.015 5.385 -36.806 1.00 71.38 94 GLN A C 1
ATOM 733 O O . GLN A 1 94 ? 21.092 5.611 -38.016 1.00 71.38 94 GLN A O 1
ATOM 738 N N . SER A 1 95 ? 21.994 5.722 -35.960 1.00 76.62 95 SER A N 1
ATOM 739 C CA . SER A 1 95 ? 23.226 6.389 -36.395 1.00 76.62 95 SER A CA 1
ATOM 740 C C . SER A 1 95 ? 24.066 5.512 -37.334 1.00 76.62 95 SER A C 1
ATOM 742 O O . SER A 1 95 ? 24.531 5.993 -38.367 1.00 76.62 95 SER A O 1
ATOM 744 N N . GLN A 1 96 ? 24.192 4.214 -37.040 1.00 79.81 96 GLN A N 1
ATOM 745 C CA . GLN A 1 96 ? 24.967 3.277 -37.858 1.00 79.81 96 GLN A CA 1
ATOM 746 C C . GLN A 1 96 ? 24.291 3.006 -39.207 1.00 79.81 96 GLN A C 1
ATOM 748 O O . GLN A 1 96 ? 24.957 3.011 -40.242 1.00 79.81 96 GLN A O 1
ATOM 753 N N . VAL A 1 97 ? 22.961 2.868 -39.229 1.00 79.19 97 VAL A N 1
ATOM 754 C CA . VAL A 1 97 ? 22.187 2.719 -40.475 1.00 79.19 97 VAL A CA 1
ATOM 755 C C . VAL A 1 97 ? 22.315 3.965 -41.358 1.00 79.19 97 VAL A C 1
ATOM 757 O O . VAL A 1 97 ? 22.484 3.843 -42.570 1.00 79.19 97 VAL A O 1
ATOM 760 N N . GLN A 1 98 ? 22.308 5.170 -40.778 1.00 80.94 98 GLN A N 1
ATOM 761 C CA . GLN A 1 98 ? 22.528 6.407 -41.535 1.00 80.94 98 GLN A CA 1
ATOM 762 C C . GLN A 1 98 ? 23.957 6.527 -42.079 1.00 80.94 98 GLN A C 1
ATOM 764 O O . GLN A 1 98 ? 24.136 6.992 -43.204 1.00 80.94 98 GLN A O 1
ATOM 769 N N . ILE A 1 99 ? 24.974 6.127 -41.309 1.00 85.31 99 ILE A N 1
ATOM 770 C CA . ILE A 1 99 ? 26.373 6.113 -41.767 1.00 85.31 99 ILE A CA 1
ATOM 771 C C . ILE A 1 99 ? 26.532 5.141 -42.936 1.00 85.31 99 ILE A C 1
ATOM 773 O O . ILE A 1 99 ? 27.098 5.516 -43.963 1.00 85.31 99 ILE A O 1
ATOM 777 N N . LEU A 1 100 ? 25.973 3.935 -42.820 1.00 85.38 100 LEU A N 1
ATOM 778 C CA . LEU A 1 100 ? 25.991 2.942 -43.889 1.00 85.38 100 LEU A CA 1
ATOM 779 C C . LEU A 1 100 ? 25.249 3.445 -45.133 1.00 85.38 100 LEU A C 1
ATOM 781 O O . LEU A 1 100 ? 25.779 3.359 -46.236 1.00 85.38 100 LEU A O 1
ATOM 785 N N . GLY A 1 101 ? 24.071 4.052 -44.965 1.00 83.38 101 GLY A N 1
ATOM 786 C CA . GLY A 1 101 ? 23.321 4.670 -46.060 1.00 83.38 101 GLY A CA 1
ATOM 787 C C . GLY A 1 101 ? 24.113 5.767 -46.774 1.00 83.38 101 GLY A C 1
ATOM 788 O O . GLY A 1 101 ? 24.175 5.779 -48.000 1.00 83.38 101 GLY A O 1
ATOM 789 N N . LYS A 1 102 ? 24.791 6.650 -46.027 1.00 86.19 102 LYS A N 1
ATOM 790 C CA . LYS A 1 102 ? 25.675 7.686 -46.594 1.00 86.19 102 LYS A CA 1
ATOM 791 C C . LYS A 1 102 ? 26.865 7.082 -47.339 1.00 86.19 102 LYS A C 1
ATOM 793 O O . LYS A 1 102 ? 27.223 7.578 -48.404 1.00 86.19 102 LYS A O 1
ATOM 798 N N . PHE A 1 103 ? 27.466 6.024 -46.796 1.00 89.31 103 PHE A N 1
ATOM 799 C CA . PHE A 1 103 ? 28.582 5.324 -47.428 1.00 89.31 103 PHE A CA 1
ATOM 800 C C . PHE A 1 103 ? 28.162 4.665 -48.745 1.00 89.31 103 PHE A C 1
ATOM 802 O O . PHE A 1 103 ? 28.818 4.875 -49.763 1.00 89.31 103 PHE A O 1
ATOM 809 N N . MET A 1 104 ? 27.040 3.940 -48.753 1.00 82.88 104 MET A N 1
ATOM 810 C CA . MET A 1 104 ? 26.509 3.307 -49.963 1.00 82.88 104 MET A CA 1
ATOM 811 C C . MET A 1 104 ? 26.138 4.338 -51.026 1.00 82.88 104 MET A C 1
ATOM 813 O O . MET A 1 104 ? 26.480 4.153 -52.184 1.00 82.88 104 MET A O 1
ATOM 817 N N . ASN A 1 105 ? 25.500 5.447 -50.643 1.00 81.19 105 ASN A N 1
ATOM 818 C CA . ASN A 1 105 ? 25.116 6.496 -51.587 1.00 81.19 105 ASN A CA 1
ATOM 819 C C . ASN A 1 105 ? 26.352 7.172 -52.210 1.00 81.19 105 ASN A C 1
ATOM 821 O O . ASN A 1 105 ? 26.398 7.422 -53.408 1.00 81.19 105 ASN A O 1
ATOM 825 N N . LYS A 1 106 ? 27.410 7.385 -51.414 1.00 81.06 106 LYS A N 1
ATOM 826 C CA . LYS A 1 106 ? 28.699 7.877 -51.920 1.00 81.06 106 LYS A CA 1
ATOM 827 C C . LYS A 1 106 ? 29.369 6.881 -52.874 1.00 81.06 106 LYS A C 1
ATOM 829 O O . LYS A 1 106 ? 29.933 7.304 -53.874 1.00 81.06 106 LYS A O 1
ATOM 834 N N . ALA A 1 107 ? 29.317 5.585 -52.571 1.00 75.12 107 ALA A N 1
ATOM 835 C CA . ALA A 1 107 ? 29.867 4.541 -53.435 1.00 75.12 107 ALA A CA 1
ATOM 836 C C . ALA A 1 107 ? 29.088 4.408 -54.754 1.00 75.12 107 ALA A C 1
ATOM 838 O O . ALA A 1 107 ? 29.707 4.236 -55.796 1.00 75.12 107 ALA A O 1
ATOM 839 N N . LEU A 1 108 ? 27.760 4.551 -54.709 1.00 75.56 108 LEU A N 1
ATOM 840 C CA . LEU A 1 108 ? 26.889 4.503 -55.883 1.00 75.56 108 LEU A CA 1
ATOM 841 C C . LEU A 1 108 ? 27.169 5.669 -56.844 1.00 75.56 108 LEU A C 1
ATOM 843 O O . LEU A 1 108 ? 27.294 5.466 -58.045 1.00 75.56 108 LEU A O 1
ATOM 847 N N . LEU A 1 109 ? 27.350 6.877 -56.301 1.00 75.56 109 LEU A N 1
ATOM 848 C CA . LEU A 1 109 ? 27.705 8.061 -57.089 1.00 75.56 109 LEU A CA 1
ATOM 849 C C . LEU A 1 109 ? 29.133 7.977 -57.655 1.00 75.56 109 LEU A C 1
ATOM 851 O O . LEU A 1 109 ? 29.385 8.453 -58.753 1.00 75.56 109 LEU A O 1
ATOM 855 N N . ALA A 1 110 ? 30.064 7.333 -56.942 1.00 70.56 110 ALA A N 1
ATOM 856 C CA . ALA A 1 110 ? 31.430 7.114 -57.426 1.00 70.56 110 ALA A CA 1
ATOM 857 C C . ALA A 1 110 ? 31.523 6.067 -58.555 1.00 70.56 110 ALA A C 1
ATOM 859 O O . ALA A 1 110 ? 32.513 6.044 -59.278 1.00 70.56 110 ALA A O 1
ATOM 860 N N . THR A 1 111 ? 30.514 5.204 -58.715 1.00 62.50 111 THR A N 1
ATOM 861 C CA . THR A 1 111 ? 30.408 4.264 -59.844 1.00 62.50 111 THR A CA 1
ATOM 862 C C . THR A 1 111 ? 29.745 4.858 -61.094 1.00 62.50 111 THR A C 1
ATOM 864 O O . THR A 1 111 ? 29.696 4.177 -62.114 1.00 62.50 111 THR A O 1
ATOM 867 N N . GLU A 1 112 ? 29.253 6.102 -61.036 1.00 60.38 112 GLU A N 1
ATOM 868 C CA . GLU A 1 112 ? 28.596 6.799 -62.157 1.00 60.38 112 GLU A CA 1
ATOM 869 C C . GLU A 1 112 ? 29.475 7.875 -62.833 1.00 60.38 112 GLU A C 1
ATOM 871 O O . GLU A 1 112 ? 29.034 8.482 -63.809 1.00 60.38 112 GLU A O 1
ATOM 876 N N . GLU A 1 113 ? 30.719 8.100 -62.384 1.00 54.19 113 GLU A N 1
ATOM 877 C CA . GLU A 1 113 ? 31.682 8.935 -63.124 1.00 54.19 113 GLU A CA 1
ATOM 878 C C . GLU A 1 113 ? 32.490 8.088 -64.141 1.00 54.19 113 GLU A C 1
ATOM 880 O O . GLU A 1 113 ? 33.078 7.080 -63.740 1.00 54.19 113 GLU A O 1
ATOM 885 N N . PRO A 1 114 ? 32.499 8.456 -65.443 1.00 53.97 114 PRO A N 1
ATOM 886 C CA . PRO A 1 114 ? 33.203 7.739 -66.514 1.00 53.97 114 PRO A CA 1
ATOM 887 C C . PRO A 1 114 ? 34.724 7.947 -66.540 1.00 53.97 114 PRO A C 1
ATOM 889 O O . PRO A 1 114 ? 35.197 9.039 -66.146 1.00 53.97 114 PRO A O 1
#